Protein AF-A0A8C2Q1M6-F1 (afdb_monomer)

Radius of gyration: 22.94 Å; Cα contacts (8 Å, |Δi|>4): 30; chains: 1; bounding box: 48×15×73 Å

Mean predicted aligned error: 5.89 Å

Nearest PDB structures (foldseek):
  4mu6-assembly1_A  TM=8.882E-01  e=1.565E+00  Legionella pneumophila subsp. pneumophila str. Philadelphia 1
  8akz-assembly1_0  TM=6.712E-01  e=9.301E-01  Synechocystis sp. PCC 6803
  4ilo-assembly1_A  TM=6.837E-01  e=1.565E+00  Chlamydia trachomatis L2/434/Bu
 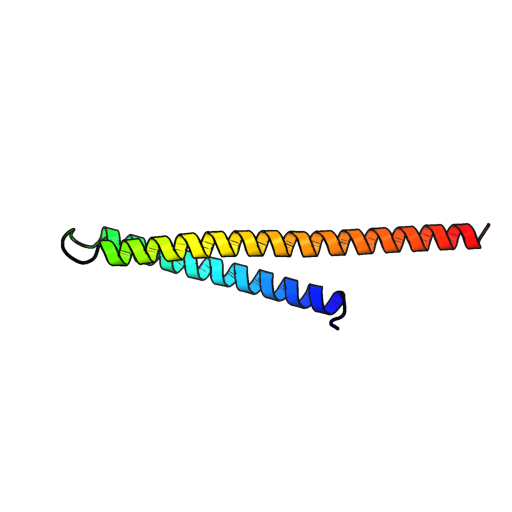 3na7-assembly1_A  TM=6.945E-01  e=2.810E+00  Helicobacter pylori NCTC 11638
  8qhx-assembly1_D  TM=4.756E-01  e=9.301E-01  Synechocystis sp. PCC 6803

Sequence (96 aa):
MLSGEEILCSTQQVIAGLEALRGENRTLLDSLQETLQSQTPSESTSLEQEKTNIILESLERIELGLGEAQVMMALSAHLGSLEAEKQKLRAQVRRL

Organism: Cyprinus carpio (NCBI:txid7962)

Structure (mmCIF, N/CA/C/O backbone):
data_AF-A0A8C2Q1M6-F1
#
_entry.id   AF-A0A8C2Q1M6-F1
#
loop_
_atom_site.group_PDB
_atom_site.id
_atom_site.type_symbol
_atom_site.label_atom_id
_atom_site.label_alt_id
_atom_site.label_comp_id
_atom_site.label_asym_id
_atom_site.label_entity_id
_atom_site.label_seq_id
_atom_site.pdbx_PDB_ins_code
_atom_site.Cartn_x
_atom_site.Cartn_y
_atom_site.Cartn_z
_atom_site.occupancy
_atom_site.B_iso_or_equiv
_atom_site.auth_seq_id
_atom_site.auth_comp_id
_atom_site.auth_asym_id
_atom_site.auth_atom_id
_atom_site.pdbx_PDB_model_num
ATOM 1 N N . MET A 1 1 ? 24.264 1.596 0.827 1.00 59.56 1 MET A N 1
ATOM 2 C CA . MET A 1 1 ? 23.129 2.256 0.147 1.00 59.56 1 MET A CA 1
ATOM 3 C C . MET A 1 1 ? 22.301 1.133 -0.444 1.00 59.56 1 MET A C 1
ATOM 5 O O . MET A 1 1 ? 22.909 0.322 -1.130 1.00 59.56 1 MET A O 1
ATOM 9 N N . LEU A 1 2 ? 21.012 1.012 -0.105 1.00 67.62 2 LEU A N 1
ATOM 10 C CA . LEU A 1 2 ? 20.156 -0.020 -0.708 1.00 67.62 2 LEU A CA 1
ATOM 11 C C . LEU A 1 2 ? 20.023 0.226 -2.219 1.00 67.62 2 LEU A C 1
ATOM 13 O O . LEU A 1 2 ? 19.944 1.378 -2.655 1.00 67.62 2 LEU A O 1
ATOM 17 N N . SER A 1 3 ? 19.985 -0.851 -2.998 1.00 87.25 3 SER A N 1
ATOM 18 C CA . SER A 1 3 ? 19.606 -0.830 -4.411 1.00 87.25 3 SER A CA 1
ATOM 19 C C . SER A 1 3 ? 18.122 -0.476 -4.570 1.00 87.25 3 SER A C 1
ATOM 21 O O . SER A 1 3 ? 17.308 -0.763 -3.692 1.00 87.25 3 SER A O 1
ATOM 23 N N . GLY A 1 4 ? 17.742 0.104 -5.713 1.00 85.50 4 GLY A N 1
ATOM 24 C CA . GLY A 1 4 ? 16.340 0.417 -6.021 1.00 85.50 4 GLY A CA 1
ATOM 25 C C . GLY A 1 4 ? 15.424 -0.812 -5.964 1.00 85.50 4 GLY A C 1
ATOM 26 O O . GLY A 1 4 ? 14.291 -0.711 -5.510 1.00 85.50 4 GLY A O 1
ATOM 27 N N . GLU A 1 5 ? 15.935 -1.985 -6.337 1.00 88.31 5 GLU A N 1
ATOM 28 C CA . GLU A 1 5 ? 15.202 -3.254 -6.257 1.00 88.31 5 GLU A CA 1
ATOM 29 C C . GLU A 1 5 ? 14.968 -3.708 -4.804 1.00 88.31 5 GLU A C 1
ATOM 31 O O . GLU A 1 5 ? 13.876 -4.150 -4.452 1.00 88.31 5 GLU A O 1
ATOM 36 N N . GLU A 1 6 ? 15.961 -3.522 -3.929 1.00 92.69 6 GLU A N 1
ATOM 37 C CA . GLU A 1 6 ? 15.841 -3.831 -2.499 1.00 92.69 6 GLU A CA 1
ATOM 38 C C . GLU A 1 6 ? 14.845 -2.891 -1.809 1.00 92.69 6 GLU A C 1
ATOM 40 O O . GLU A 1 6 ? 14.088 -3.322 -0.937 1.00 92.69 6 GLU A O 1
ATOM 45 N N . ILE A 1 7 ? 14.802 -1.620 -2.230 1.00 93.12 7 ILE A N 1
ATOM 46 C CA . ILE A 1 7 ? 13.796 -0.657 -1.769 1.00 93.12 7 ILE A CA 1
ATOM 47 C C . ILE A 1 7 ? 12.397 -1.138 -2.162 1.00 93.12 7 ILE A C 1
ATOM 49 O O . ILE A 1 7 ? 11.527 -1.176 -1.302 1.00 93.12 7 ILE A O 1
ATOM 53 N N . LEU A 1 8 ? 12.181 -1.574 -3.408 1.00 94.12 8 LEU A N 1
ATOM 54 C CA . LEU A 1 8 ? 10.868 -2.065 -3.851 1.00 94.12 8 LEU A CA 1
ATOM 55 C C . LEU 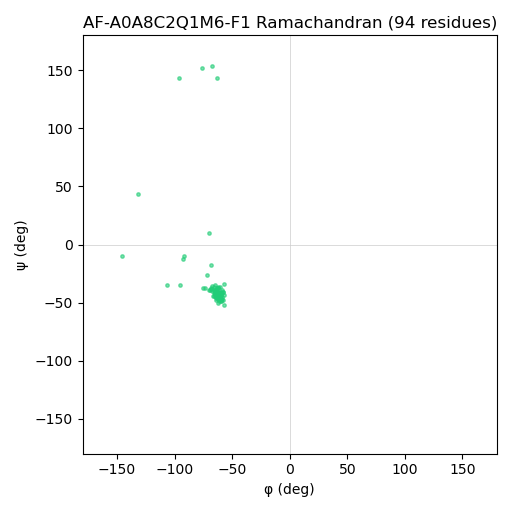A 1 8 ? 10.415 -3.315 -3.107 1.00 94.12 8 LEU A C 1
ATOM 57 O O . LEU A 1 8 ? 9.262 -3.388 -2.686 1.00 94.12 8 LEU A O 1
ATOM 61 N N . CYS A 1 9 ? 11.316 -4.279 -2.924 1.00 95.25 9 CYS A N 1
ATOM 62 C CA . CYS A 1 9 ? 11.021 -5.486 -2.158 1.00 95.25 9 CYS A CA 1
ATOM 63 C C . CYS A 1 9 ? 10.626 -5.125 -0.717 1.00 95.25 9 CYS A C 1
ATOM 65 O O . CYS A 1 9 ? 9.611 -5.597 -0.203 1.00 95.25 9 CYS A O 1
ATOM 67 N N . SER A 1 10 ? 11.364 -4.197 -0.100 1.00 95.50 10 SER A N 1
ATOM 68 C CA . SER A 1 10 ? 11.042 -3.683 1.233 1.00 95.50 10 SER A CA 1
ATOM 69 C C . SER A 1 10 ? 9.687 -2.963 1.255 1.00 95.50 10 SER A C 1
ATOM 71 O O . SER A 1 10 ? 8.881 -3.201 2.148 1.00 95.50 10 SER A O 1
ATOM 73 N N . THR A 1 11 ? 9.382 -2.126 0.257 1.00 96.62 11 THR A N 1
ATOM 74 C CA . THR A 1 11 ? 8.090 -1.429 0.146 1.00 96.62 11 THR A CA 1
ATOM 75 C C . THR A 1 11 ? 6.927 -2.412 -0.001 1.00 96.62 11 THR A C 1
ATOM 77 O O . THR A 1 11 ? 5.900 -2.230 0.645 1.00 96.62 11 THR A O 1
ATOM 80 N N . GLN A 1 12 ? 7.078 -3.487 -0.779 1.00 97.06 12 GLN A N 1
ATOM 81 C CA . GLN A 1 12 ? 6.057 -4.536 -0.894 1.00 97.06 12 GLN A CA 1
ATOM 82 C C . GLN A 1 12 ? 5.804 -5.246 0.440 1.00 97.06 12 GLN A C 1
ATOM 84 O O . GLN A 1 12 ? 4.653 -5.489 0.800 1.00 97.06 12 GLN A O 1
ATOM 89 N N . GLN A 1 13 ? 6.865 -5.543 1.195 1.00 97.44 13 GLN A N 1
ATOM 90 C CA . GLN A 1 13 ? 6.738 -6.119 2.536 1.00 97.44 13 GLN A CA 1
ATOM 91 C C . GLN A 1 13 ? 6.019 -5.167 3.496 1.00 97.44 13 GLN A C 1
ATOM 93 O O . GLN A 1 13 ? 5.157 -5.604 4.256 1.00 97.44 13 GLN A O 1
ATOM 98 N N . VAL A 1 14 ? 6.328 -3.868 3.435 1.00 97.44 14 VAL A N 1
ATOM 99 C CA . VAL A 1 14 ? 5.640 -2.840 4.228 1.00 97.44 14 VAL A CA 1
ATOM 100 C C . VAL A 1 14 ? 4.155 -2.776 3.872 1.00 97.44 14 VAL A C 1
ATOM 102 O O . VAL A 1 14 ? 3.337 -2.747 4.784 1.00 97.44 14 VAL A O 1
ATOM 105 N N . ILE A 1 15 ? 3.790 -2.822 2.585 1.00 98.19 15 ILE A N 1
ATOM 106 C CA . ILE A 1 15 ? 2.381 -2.853 2.153 1.00 98.19 15 ILE A CA 1
ATOM 107 C C . ILE A 1 15 ? 1.660 -4.051 2.773 1.00 98.19 15 ILE A C 1
ATOM 109 O O . ILE A 1 15 ? 0.646 -3.865 3.440 1.00 98.19 15 ILE A O 1
ATOM 113 N N . ALA A 1 16 ? 2.209 -5.260 2.626 1.00 98.12 16 ALA A N 1
ATOM 114 C CA . ALA A 1 16 ? 1.598 -6.466 3.183 1.00 98.12 16 ALA A CA 1
ATOM 115 C C . ALA A 1 16 ? 1.455 -6.391 4.716 1.00 98.12 16 ALA A C 1
ATOM 117 O O . ALA A 1 16 ? 0.423 -6.770 5.271 1.00 98.12 16 ALA A O 1
ATOM 118 N N . GLY A 1 17 ? 2.471 -5.861 5.404 1.00 98.25 17 GLY A N 1
ATOM 119 C CA . GLY A 1 17 ? 2.435 -5.656 6.852 1.00 98.25 17 GLY A CA 1
ATOM 120 C C . GLY A 1 17 ? 1.380 -4.637 7.287 1.00 98.25 17 GLY A C 1
ATOM 121 O O . GLY A 1 17 ? 0.651 -4.879 8.247 1.00 98.25 17 GLY A O 1
ATOM 122 N N . LEU A 1 18 ? 1.255 -3.520 6.569 1.00 98.44 18 LEU A N 1
ATOM 123 C CA . LEU A 1 18 ? 0.250 -2.492 6.840 1.00 98.44 18 LEU A CA 1
ATOM 124 C C . LEU A 1 18 ? -1.173 -2.985 6.548 1.00 98.44 18 LEU A C 1
ATOM 126 O O . LEU A 1 18 ? -2.086 -2.684 7.313 1.00 98.44 18 LEU A O 1
ATOM 130 N N . GLU A 1 19 ? -1.377 -3.781 5.496 1.00 98.38 19 GLU A N 1
ATOM 131 C CA . GLU A 1 19 ? -2.674 -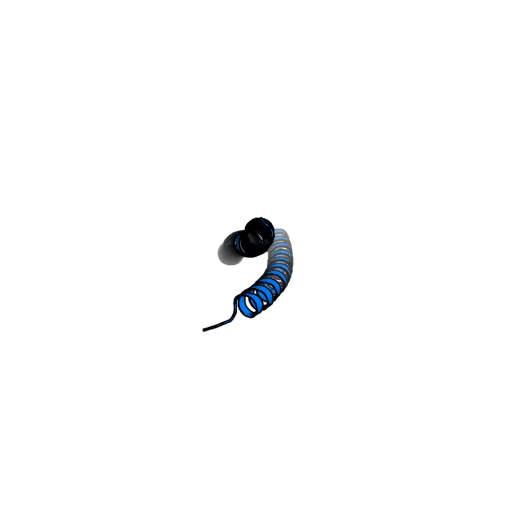4.402 5.203 1.00 98.38 19 GLU A CA 1
ATOM 132 C C . GLU A 1 19 ? -3.108 -5.369 6.308 1.00 98.38 19 GLU A C 1
ATOM 134 O O . GLU A 1 19 ? -4.267 -5.332 6.734 1.00 98.38 19 GLU A O 1
ATOM 139 N N . ALA A 1 20 ? -2.180 -6.192 6.806 1.00 98.44 20 ALA A N 1
ATOM 140 C CA . ALA A 1 20 ? -2.431 -7.075 7.940 1.00 98.44 20 ALA A CA 1
ATOM 141 C C . ALA A 1 20 ? -2.772 -6.269 9.204 1.00 98.44 20 ALA A C 1
ATOM 143 O O . ALA A 1 20 ? -3.821 -6.486 9.815 1.00 98.44 20 ALA A O 1
ATOM 144 N N . LEU A 1 21 ? -1.950 -5.267 9.533 1.00 98.31 21 LEU A N 1
ATOM 145 C CA . LEU A 1 21 ? -2.151 -4.415 10.703 1.00 98.31 21 LEU A CA 1
ATOM 146 C C . LEU A 1 21 ? -3.481 -3.648 10.640 1.00 98.31 21 LEU A C 1
ATOM 148 O O . LEU A 1 21 ? -4.155 -3.486 11.660 1.00 98.31 21 LEU A O 1
ATOM 152 N N . ARG A 1 22 ? -3.905 -3.208 9.450 1.00 98.31 22 ARG A N 1
ATOM 153 C CA . ARG A 1 22 ? -5.224 -2.599 9.236 1.00 98.31 22 ARG A CA 1
ATOM 154 C C . ARG A 1 22 ? -6.353 -3.563 9.591 1.00 98.31 22 ARG A C 1
ATOM 156 O O . ARG A 1 22 ? -7.299 -3.165 10.270 1.00 98.31 22 ARG A O 1
ATOM 163 N N . GLY A 1 23 ? -6.262 -4.814 9.139 1.00 97.88 23 GLY A N 1
ATOM 164 C CA . GLY A 1 23 ? -7.250 -5.850 9.450 1.00 97.88 23 GLY A CA 1
ATOM 165 C C . GLY A 1 23 ? -7.349 -6.127 10.953 1.00 97.88 23 GLY A C 1
ATOM 166 O O . GLY A 1 23 ? -8.450 -6.200 11.504 1.00 97.88 23 GLY A O 1
ATOM 167 N N . GLU A 1 24 ? -6.204 -6.192 11.634 1.00 98.12 24 GLU A N 1
ATOM 168 C CA . GLU A 1 24 ? -6.133 -6.356 13.091 1.00 98.12 24 GLU A CA 1
ATOM 169 C C . GLU A 1 24 ? -6.770 -5.171 13.831 1.00 98.12 24 GLU A C 1
ATOM 171 O O . GLU A 1 24 ? -7.615 -5.372 14.703 1.00 98.12 24 GLU A O 1
ATOM 176 N N . ASN A 1 25 ? -6.442 -3.933 13.440 1.00 97.44 25 ASN A N 1
ATOM 177 C CA . ASN A 1 25 ? -7.031 -2.725 14.031 1.00 97.44 25 ASN A CA 1
ATOM 178 C C . ASN A 1 25 ? -8.544 -2.659 13.796 1.00 97.44 25 ASN A C 1
ATOM 180 O O . ASN A 1 25 ? -9.279 -2.239 14.688 1.00 97.44 25 ASN A O 1
ATOM 184 N N . ARG A 1 26 ? -9.035 -3.100 12.630 1.00 97.31 26 ARG A N 1
ATOM 185 C CA . ARG A 1 26 ? -10.476 -3.134 12.364 1.00 97.31 26 ARG A CA 1
ATOM 186 C C . ARG A 1 26 ? -11.196 -4.144 13.256 1.00 97.31 26 ARG A C 1
ATOM 188 O O . ARG A 1 26 ? -12.205 -3.803 13.859 1.00 97.31 26 ARG A O 1
ATOM 195 N N . THR A 1 27 ? -10.630 -5.338 13.402 1.00 97.56 27 THR A N 1
ATOM 196 C CA . THR A 1 27 ? -11.166 -6.381 14.292 1.00 97.56 27 THR A CA 1
ATOM 197 C C . THR A 1 27 ? -11.191 -5.916 15.753 1.00 97.56 27 THR A C 1
ATOM 199 O O . THR A 1 27 ? -12.171 -6.127 16.470 1.00 97.56 27 THR A O 1
ATOM 202 N N . LEU A 1 28 ? -10.127 -5.238 16.193 1.00 96.06 28 LEU A N 1
ATOM 203 C CA . LEU A 1 28 ? -10.031 -4.636 17.522 1.00 96.06 28 LEU A CA 1
ATOM 204 C C . LEU A 1 28 ? -11.101 -3.550 17.731 1.00 96.06 28 LEU A C 1
ATOM 206 O O . LEU A 1 28 ? -11.746 -3.518 18.778 1.00 96.06 28 LEU A O 1
ATOM 210 N N . LEU A 1 29 ? -11.305 -2.684 16.733 1.00 95.50 29 LEU A N 1
ATOM 211 C CA . LEU A 1 29 ? -12.317 -1.628 16.763 1.00 95.50 29 LEU A CA 1
ATOM 212 C C . LEU A 1 29 ? -13.729 -2.206 16.893 1.00 95.50 29 LEU A C 1
ATOM 214 O O . LEU A 1 29 ? -14.484 -1.768 17.758 1.00 95.50 29 LEU A O 1
ATOM 218 N N . ASP A 1 30 ? -14.062 -3.203 16.072 1.00 95.00 30 ASP A N 1
ATOM 219 C CA . ASP A 1 30 ? -15.373 -3.855 16.090 1.00 95.00 30 ASP A CA 1
ATOM 220 C C . ASP A 1 30 ? -15.632 -4.512 17.468 1.00 95.00 30 ASP A C 1
ATOM 222 O O . ASP A 1 30 ? -16.705 -4.348 18.050 1.00 95.00 30 ASP A O 1
ATOM 226 N N . SER A 1 31 ? -14.610 -5.150 18.057 1.00 92.75 31 SER A N 1
ATOM 227 C CA . SER A 1 31 ? -14.691 -5.772 19.394 1.00 92.75 31 SER A CA 1
ATOM 228 C C . SER A 1 31 ? -14.917 -4.747 20.519 1.00 92.75 31 SER A C 1
ATOM 230 O O . SER A 1 31 ? -15.675 -4.985 21.465 1.00 92.75 31 SER A O 1
ATOM 232 N N . LEU A 1 32 ? -14.267 -3.580 20.436 1.00 90.94 32 LEU A N 1
ATOM 233 C CA . LEU A 1 32 ? -14.468 -2.492 21.399 1.00 90.94 32 LEU A CA 1
ATOM 234 C C . LEU A 1 32 ? -15.862 -1.877 21.281 1.00 90.94 32 LEU A C 1
ATOM 236 O O . LEU A 1 32 ? -16.476 -1.560 22.299 1.00 90.94 32 LEU A O 1
ATOM 240 N N . GLN A 1 33 ? -16.380 -1.740 20.061 1.00 89.25 33 GLN A N 1
ATOM 241 C CA . GLN A 1 33 ? -17.733 -1.240 19.827 1.00 89.25 33 GLN A CA 1
ATOM 242 C C . GLN A 1 33 ? -18.797 -2.191 20.385 1.00 89.25 33 GLN A C 1
ATOM 244 O O . GLN A 1 33 ? -19.751 -1.728 21.008 1.00 89.25 33 GLN A O 1
ATOM 249 N N . GLU A 1 34 ? -18.621 -3.505 20.236 1.00 89.31 34 GLU A N 1
ATOM 250 C CA . GLU A 1 34 ? -19.507 -4.510 20.842 1.00 89.31 34 GLU A CA 1
ATOM 251 C C . GLU A 1 34 ? -19.473 -4.454 22.382 1.00 89.31 34 GLU A C 1
ATOM 253 O O . GLU A 1 34 ? -20.508 -4.518 23.055 1.00 89.31 34 GLU A O 1
ATOM 258 N N . THR A 1 35 ? -18.286 -4.244 22.958 1.00 87.00 35 THR A N 1
ATOM 259 C CA . THR A 1 35 ? -18.118 -4.075 24.412 1.00 87.00 35 THR A CA 1
ATOM 260 C C . THR A 1 35 ? -18.819 -2.807 24.9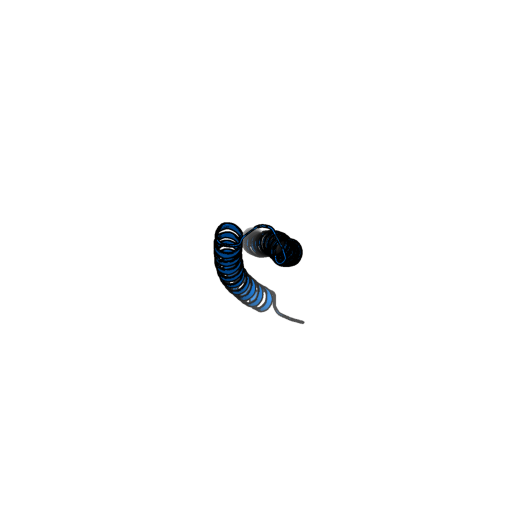15 1.00 87.00 35 THR A C 1
ATOM 262 O O . THR A 1 35 ? -19.542 -2.849 25.906 1.00 87.00 35 THR A O 1
ATOM 265 N N . LEU A 1 36 ? -18.680 -1.686 24.202 1.00 84.50 36 LEU A N 1
ATOM 266 C CA . LEU A 1 36 ? -19.354 -0.424 24.528 1.00 84.50 36 LEU A CA 1
ATOM 267 C C . LEU A 1 36 ? -20.884 -0.538 24.469 1.00 84.50 36 LEU A C 1
ATOM 269 O O . LEU A 1 36 ? -21.576 0.051 25.295 1.00 84.50 36 LEU A O 1
ATOM 273 N N . GLN A 1 37 ? -21.422 -1.298 23.511 1.00 82.62 37 GLN A N 1
ATOM 274 C CA . GLN A 1 37 ? -22.868 -1.502 23.363 1.00 82.62 37 GLN A CA 1
ATOM 275 C C . GLN A 1 37 ? -23.469 -2.391 24.461 1.00 82.62 37 GLN A C 1
ATOM 277 O O . GLN A 1 37 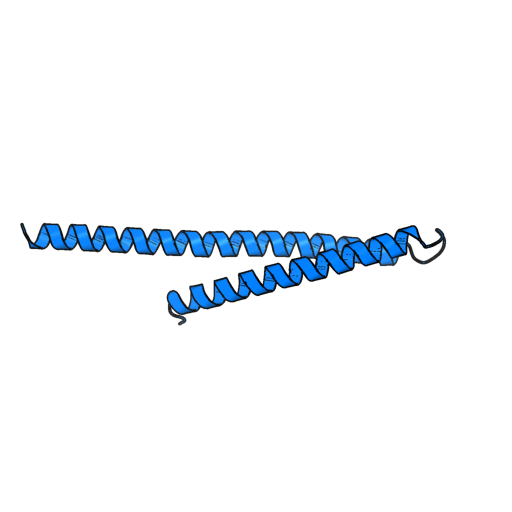? -24.656 -2.274 24.762 1.00 82.62 37 GLN A O 1
ATOM 282 N N . SER A 1 38 ? -22.668 -3.279 25.055 1.00 80.56 38 SER A N 1
ATOM 283 C CA . SER A 1 38 ? -23.107 -4.222 26.089 1.00 80.56 38 SER A CA 1
ATOM 284 C C . SER A 1 38 ? -22.945 -3.696 27.523 1.00 80.56 38 SER A C 1
ATOM 286 O O . SER A 1 38 ? -23.482 -4.299 28.454 1.00 80.56 38 SER A O 1
ATOM 288 N N . GLN A 1 39 ? -22.257 -2.566 27.723 1.00 74.25 39 GLN A N 1
ATOM 289 C CA . GLN A 1 39 ? -21.996 -1.987 29.044 1.00 74.25 39 GLN A CA 1
ATOM 290 C C . GLN A 1 39 ? -22.998 -0.887 29.440 1.00 74.25 39 GLN A C 1
ATOM 292 O O . GLN A 1 39 ? -23.434 -0.069 28.634 1.00 74.25 39 GLN A O 1
ATOM 297 N N . THR A 1 40 ? -23.357 -0.846 30.729 1.00 62.16 40 THR A N 1
ATOM 298 C CA . THR A 1 40 ? -24.184 0.220 31.322 1.00 62.16 40 THR A CA 1
ATOM 299 C C . THR A 1 40 ? -23.382 1.513 31.548 1.00 62.16 40 THR A C 1
ATOM 301 O O . THR A 1 40 ? -22.190 1.423 31.836 1.00 62.16 40 THR A O 1
ATOM 304 N N . PRO A 1 41 ? -24.009 2.710 31.535 1.00 61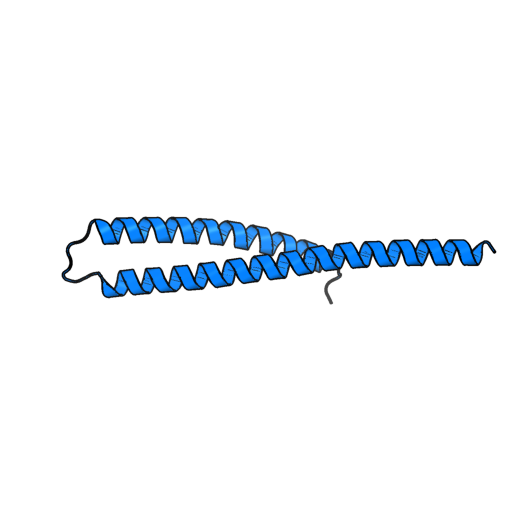.94 41 PRO A N 1
ATOM 305 C CA . PRO A 1 41 ? -23.342 4.003 31.287 1.00 61.94 41 PRO A CA 1
ATOM 306 C C . PRO A 1 41 ? -22.396 4.539 32.379 1.00 61.94 41 PRO A C 1
ATOM 308 O O . PRO A 1 41 ? -22.060 5.720 32.352 1.00 61.94 41 PRO A O 1
ATOM 311 N N . SER A 1 42 ? -22.047 3.756 33.400 1.00 57.19 42 SER A N 1
ATOM 312 C CA . SER A 1 42 ? -21.644 4.338 34.683 1.00 57.19 42 SER A CA 1
ATOM 313 C C . SER A 1 42 ? -20.140 4.509 34.898 1.00 57.19 42 SER A C 1
ATOM 315 O O . SER A 1 42 ? -19.788 5.479 35.556 1.00 57.19 42 SER A O 1
ATOM 317 N N . GLU A 1 43 ? -19.243 3.637 34.418 1.00 55.19 43 GLU A N 1
ATOM 318 C CA . GLU A 1 43 ? -17.825 3.724 34.856 1.00 55.19 43 GLU A CA 1
ATOM 319 C C . GLU A 1 43 ? -16.753 3.356 33.806 1.00 55.19 43 GLU A C 1
ATOM 321 O O . GLU A 1 43 ? -15.583 3.661 34.016 1.00 55.19 43 GLU A O 1
ATOM 326 N N . SER A 1 44 ? -17.115 2.801 32.643 1.00 60.50 44 SER A N 1
ATOM 327 C CA . SER A 1 44 ? -16.172 2.314 31.611 1.00 60.50 44 SER A CA 1
ATOM 328 C C . SER A 1 44 ? -16.525 2.810 30.204 1.00 60.50 44 SER A C 1
ATOM 330 O O . SER A 1 44 ? -16.596 2.050 29.246 1.00 60.50 44 SER A O 1
ATOM 332 N N . THR A 1 45 ? -16.870 4.090 30.067 1.00 70.31 45 THR A N 1
ATOM 333 C CA . THR A 1 45 ? -17.170 4.665 28.742 1.00 70.31 45 THR A CA 1
ATOM 334 C C . THR A 1 45 ? -16.049 5.573 28.253 1.00 70.31 45 THR A C 1
ATOM 336 O O . THR A 1 45 ? -15.769 5.589 27.059 1.00 70.31 45 THR A O 1
ATOM 339 N N . SER A 1 46 ? -15.357 6.313 29.132 1.00 80.25 46 SER A N 1
ATOM 340 C CA . SER A 1 46 ? -14.350 7.277 28.661 1.00 80.25 46 SER A CA 1
ATOM 341 C C . SER A 1 46 ? -13.066 6.611 28.163 1.00 80.25 46 SER A C 1
ATOM 343 O O . SER A 1 46 ? -12.489 7.078 27.187 1.00 80.25 46 SER A O 1
ATOM 345 N N . LEU A 1 47 ? -12.619 5.528 28.806 1.00 86.00 47 LEU A N 1
ATOM 346 C CA . LEU A 1 47 ? -11.370 4.846 28.457 1.00 86.00 47 LEU A CA 1
ATOM 347 C C . LEU A 1 47 ? -11.527 4.010 27.178 1.00 86.00 47 LEU A C 1
ATOM 349 O O . LEU A 1 47 ? -10.641 3.958 26.331 1.00 86.00 47 LEU A O 1
ATOM 353 N N . GLU A 1 48 ? -12.683 3.389 27.003 1.00 85.06 48 GLU A N 1
ATOM 354 C CA . GLU A 1 48 ? -13.097 2.642 25.821 1.00 85.06 48 GLU A CA 1
ATOM 355 C C . GLU A 1 48 ? -13.291 3.578 24.620 1.00 85.06 48 GLU A C 1
ATOM 357 O O . GLU A 1 48 ? -12.886 3.249 23.500 1.00 85.06 48 GLU A O 1
ATOM 362 N N . GLN A 1 49 ? -13.829 4.778 24.855 1.00 86.88 49 GLN A N 1
ATOM 363 C CA . GLN A 1 49 ? -13.909 5.828 23.842 1.00 86.88 49 GLN A CA 1
ATOM 364 C C . GLN A 1 49 ? -12.515 6.335 23.438 1.00 86.88 49 GLN A C 1
ATOM 366 O O . GLN A 1 49 ? -12.250 6.514 22.251 1.00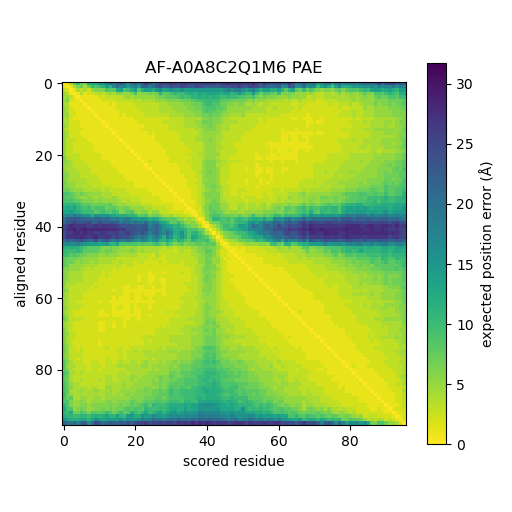 86.88 49 GLN A O 1
ATOM 371 N N . GLU A 1 50 ? -11.603 6.522 24.394 1.00 90.56 50 GLU A N 1
ATOM 372 C CA . GLU A 1 50 ? -10.215 6.908 24.110 1.00 90.56 50 GLU A CA 1
ATOM 373 C C . GLU A 1 50 ? -9.488 5.832 23.290 1.00 90.56 50 GLU A C 1
ATOM 375 O O . GLU A 1 50 ? -8.889 6.142 22.260 1.00 90.56 50 GLU A O 1
ATOM 380 N N . LYS A 1 51 ? -9.621 4.553 23.667 1.00 92.81 51 LYS A N 1
ATOM 381 C CA . LYS A 1 51 ? -9.098 3.421 22.880 1.00 92.81 51 LYS A CA 1
ATOM 382 C C . LYS A 1 51 ? -9.651 3.411 21.457 1.00 92.81 51 LYS A C 1
ATOM 384 O O . LYS A 1 51 ? -8.893 3.215 20.512 1.00 92.81 51 LYS A O 1
ATOM 389 N N . THR A 1 52 ? -10.953 3.650 21.306 1.00 92.88 52 THR A N 1
ATOM 390 C CA . THR A 1 52 ? -11.614 3.750 19.997 1.00 92.88 52 THR A CA 1
ATOM 391 C C . THR A 1 52 ? -10.978 4.851 19.150 1.00 92.88 52 THR A C 1
ATOM 393 O O . THR A 1 52 ? -10.617 4.604 18.000 1.00 92.88 52 THR A O 1
ATOM 396 N N . ASN A 1 53 ? -10.769 6.040 19.722 1.00 94.56 53 ASN A N 1
ATOM 397 C CA . ASN A 1 53 ? -10.141 7.159 19.018 1.00 94.56 53 ASN A CA 1
ATOM 398 C C . ASN A 1 53 ? -8.700 6.838 18.592 1.00 94.56 53 ASN A C 1
ATOM 400 O O . ASN A 1 53 ? -8.350 7.058 17.437 1.00 94.56 53 ASN A O 1
ATOM 404 N N . ILE A 1 54 ? -7.894 6.234 19.473 1.00 96.50 54 ILE A N 1
ATOM 405 C CA . ILE A 1 54 ? -6.513 5.829 19.155 1.00 96.50 54 ILE A CA 1
ATOM 406 C C . ILE A 1 54 ? -6.475 4.863 17.964 1.00 96.50 54 ILE A C 1
ATOM 408 O O . ILE A 1 54 ? -5.605 4.970 17.098 1.00 96.50 54 ILE A O 1
ATOM 412 N N . ILE A 1 55 ? -7.412 3.915 17.900 1.00 97.00 55 ILE A N 1
ATOM 413 C CA . ILE A 1 55 ? -7.481 2.944 16.802 1.00 97.00 55 ILE A CA 1
ATOM 414 C C . ILE A 1 55 ? -7.913 3.618 15.502 1.00 97.00 55 ILE A C 1
ATOM 416 O O . ILE A 1 55 ? -7.362 3.304 14.450 1.00 97.00 55 ILE A O 1
ATOM 420 N N . LEU A 1 56 ? -8.851 4.565 15.554 1.00 97.19 56 LEU A N 1
ATOM 421 C CA . LEU A 1 56 ? -9.246 5.342 14.378 1.00 97.19 56 LEU A CA 1
ATOM 422 C C . LEU A 1 56 ? -8.073 6.169 13.830 1.00 97.19 56 LEU A C 1
ATOM 424 O O . LEU A 1 56 ? -7.809 6.122 12.631 1.00 97.19 56 LEU A O 1
ATOM 428 N N . GLU A 1 57 ? -7.313 6.839 14.698 1.00 98.00 57 GLU A N 1
ATOM 429 C CA . GLU A 1 57 ? -6.095 7.567 14.308 1.00 98.00 57 GLU A CA 1
ATOM 430 C C . GLU A 1 57 ? -4.995 6.633 13.776 1.00 98.00 57 GLU A C 1
ATOM 432 O O . GLU A 1 57 ? -4.216 6.998 12.894 1.00 98.00 57 GLU A O 1
ATOM 437 N N . SER A 1 58 ? -4.888 5.422 14.329 1.00 98.06 58 SER A N 1
ATOM 438 C CA . SER A 1 58 ? -3.983 4.381 13.833 1.00 98.06 58 SER A CA 1
ATOM 439 C C . SER A 1 58 ? -4.381 3.939 12.422 1.00 98.06 58 SER A C 1
ATOM 441 O O . SER A 1 58 ? -3.534 3.892 11.532 1.00 98.06 58 SER A O 1
ATOM 443 N N . LEU A 1 59 ? -5.673 3.691 12.189 1.00 98.31 59 LEU A N 1
ATOM 444 C CA . LEU A 1 59 ? -6.214 3.322 10.881 1.00 98.31 59 LEU A CA 1
ATOM 445 C C . LEU A 1 59 ? -5.980 4.417 9.835 1.00 98.31 59 LEU A C 1
ATOM 447 O O . LEU A 1 59 ? -5.548 4.099 8.732 1.00 98.31 59 LEU A O 1
ATOM 451 N N . GLU A 1 60 ? -6.186 5.691 10.180 1.00 98.38 60 GLU A N 1
ATOM 452 C CA . GLU A 1 60 ? -5.885 6.813 9.281 1.00 98.38 60 GLU A CA 1
ATOM 453 C C . GLU A 1 60 ? -4.402 6.832 8.883 1.00 98.38 60 GLU A C 1
ATOM 455 O O . GLU A 1 60 ? -4.070 6.919 7.700 1.00 98.38 60 GLU A O 1
ATOM 460 N N . ARG A 1 61 ? -3.496 6.670 9.855 1.00 98.38 61 ARG A N 1
ATOM 461 C CA . ARG A 1 61 ? -2.051 6.605 9.589 1.00 98.38 61 ARG A CA 1
ATOM 462 C C . ARG A 1 61 ? -1.662 5.408 8.724 1.00 98.38 61 ARG A C 1
ATOM 464 O O . ARG A 1 61 ? -0.784 5.541 7.874 1.00 98.38 61 ARG A O 1
ATOM 471 N N . ILE A 1 62 ? -2.303 4.256 8.920 1.00 98.50 62 ILE A N 1
ATOM 472 C CA . ILE A 1 62 ? -2.071 3.063 8.098 1.00 98.50 62 ILE A CA 1
ATOM 473 C C . ILE A 1 62 ? -2.527 3.304 6.653 1.00 98.50 62 ILE A C 1
ATOM 475 O O . ILE A 1 62 ? -1.780 2.986 5.731 1.00 98.50 62 ILE A O 1
ATOM 479 N N . GLU A 1 63 ? -3.703 3.900 6.442 1.00 98.19 63 GLU A N 1
ATOM 480 C CA . GLU A 1 63 ? -4.199 4.238 5.099 1.00 98.19 63 GLU A CA 1
ATOM 481 C C . GLU A 1 63 ? -3.282 5.234 4.378 1.00 98.19 63 GLU A C 1
ATOM 483 O O . GLU A 1 63 ? -2.957 5.037 3.205 1.00 98.19 63 GLU A O 1
ATOM 488 N N . LEU A 1 64 ? -2.793 6.259 5.086 1.00 98.38 64 LEU A N 1
ATOM 489 C CA . LEU A 1 64 ? -1.801 7.186 4.536 1.00 98.38 64 LEU A CA 1
ATOM 490 C C . LEU A 1 64 ? -0.517 6.453 4.123 1.00 98.38 64 LEU A C 1
ATOM 492 O O . LEU A 1 64 ? -0.073 6.598 2.984 1.00 98.38 64 LEU A O 1
ATOM 496 N N . GLY A 1 65 ? 0.036 5.605 4.997 1.00 98.06 65 GLY A N 1
ATOM 497 C CA . GLY A 1 65 ? 1.245 4.832 4.698 1.00 98.06 65 GLY A CA 1
ATOM 498 C C . GLY A 1 65 ? 1.076 3.859 3.524 1.00 98.06 65 GLY A C 1
ATOM 499 O O . GLY A 1 65 ? 1.986 3.709 2.705 1.00 98.06 65 GLY A O 1
ATOM 500 N N . LEU A 1 66 ? -0.098 3.233 3.389 1.00 98.31 66 LEU A N 1
ATOM 501 C CA . LEU A 1 66 ? -0.433 2.395 2.233 1.00 98.31 66 LEU A CA 1
ATOM 502 C C . LEU A 1 66 ? -0.467 3.214 0.939 1.00 98.31 66 LEU A C 1
ATOM 504 O O . LEU A 1 66 ? 0.114 2.794 -0.064 1.00 98.31 66 LEU A O 1
ATOM 508 N N . GLY A 1 67 ? -1.099 4.390 0.962 1.00 97.88 67 GLY A N 1
ATOM 509 C CA . GLY A 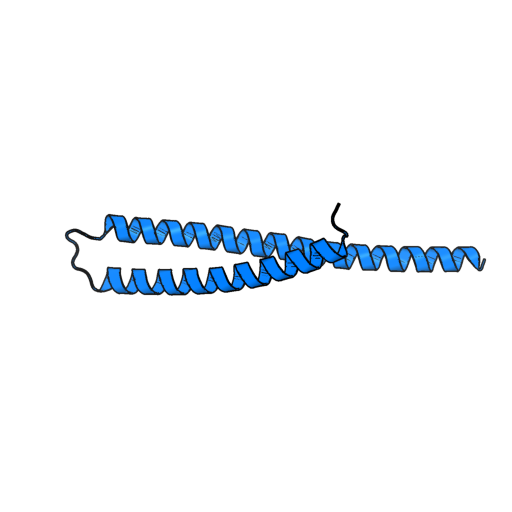1 67 ? -1.138 5.301 -0.182 1.00 97.88 67 GLY A CA 1
ATOM 510 C C . GLY A 1 67 ? 0.257 5.768 -0.606 1.00 97.88 67 GLY A C 1
ATOM 511 O O . GLY A 1 67 ? 0.602 5.712 -1.786 1.00 97.88 67 GLY A O 1
ATOM 512 N N . GLU A 1 68 ? 1.099 6.159 0.350 1.00 97.75 68 GLU A N 1
ATOM 513 C CA . GLU A 1 68 ? 2.489 6.560 0.096 1.00 97.75 68 GLU A CA 1
ATOM 514 C C . GLU A 1 68 ? 3.314 5.419 -0.521 1.00 97.75 68 GLU A C 1
ATOM 516 O O . GLU A 1 68 ? 4.011 5.617 -1.523 1.00 97.75 68 GLU A O 1
ATOM 521 N N . ALA A 1 69 ? 3.191 4.201 0.014 1.00 97.50 69 ALA A N 1
ATOM 522 C CA . ALA A 1 69 ? 3.876 3.026 -0.517 1.00 97.50 69 ALA A CA 1
ATOM 523 C C . ALA A 1 69 ? 3.411 2.676 -1.944 1.00 97.50 69 ALA A C 1
ATOM 525 O O . ALA A 1 69 ? 4.232 2.347 -2.806 1.00 97.50 69 ALA A O 1
ATOM 526 N N . GLN A 1 70 ? 2.113 2.805 -2.235 1.00 96.75 70 GLN A N 1
ATOM 527 C CA . GLN A 1 70 ? 1.574 2.627 -3.587 1.00 96.75 70 GLN A CA 1
ATOM 528 C C . GLN A 1 70 ? 2.128 3.668 -4.569 1.00 96.75 70 GLN A C 1
ATOM 530 O O . GLN A 1 70 ? 2.500 3.315 -5.691 1.00 96.75 70 GLN A O 1
ATOM 535 N N . VAL A 1 71 ? 2.248 4.934 -4.151 1.00 97.38 71 VAL A N 1
ATOM 536 C CA . VAL A 1 71 ? 2.871 5.991 -4.964 1.00 97.38 71 VAL A CA 1
ATOM 537 C C . VAL A 1 71 ? 4.329 5.649 -5.276 1.00 97.38 71 VAL A C 1
ATOM 539 O O . VAL A 1 71 ? 4.745 5.772 -6.430 1.00 97.38 71 VAL A O 1
ATOM 542 N N . MET A 1 72 ? 5.099 5.164 -4.295 1.00 95.88 72 MET A N 1
ATOM 543 C CA . MET A 1 72 ? 6.483 4.726 -4.522 1.00 95.88 72 MET A CA 1
ATOM 544 C C . MET A 1 72 ? 6.574 3.604 -5.567 1.00 95.88 72 MET A C 1
ATOM 546 O O . MET A 1 72 ? 7.405 3.674 -6.477 1.00 95.88 72 MET A O 1
ATOM 550 N N . MET A 1 73 ? 5.699 2.598 -5.477 1.00 95.62 73 MET A N 1
ATOM 551 C CA . MET A 1 73 ? 5.645 1.489 -6.437 1.00 95.62 73 MET A CA 1
ATOM 552 C C . MET A 1 73 ? 5.324 1.976 -7.856 1.00 95.62 73 MET A C 1
ATOM 554 O O . MET A 1 73 ? 6.012 1.612 -8.814 1.00 95.62 73 MET A O 1
ATOM 558 N N . ALA A 1 74 ? 4.314 2.838 -7.994 1.00 96.50 74 ALA A N 1
ATOM 559 C CA . ALA A 1 74 ? 3.919 3.405 -9.280 1.00 96.50 74 ALA A CA 1
ATOM 560 C C . ALA A 1 74 ? 5.035 4.262 -9.901 1.00 96.50 74 ALA A C 1
ATOM 562 O O . ALA A 1 74 ? 5.316 4.152 -11.098 1.00 96.50 74 ALA A O 1
ATOM 563 N N . LEU A 1 75 ? 5.711 5.078 -9.086 1.00 96.19 75 LEU A N 1
ATOM 564 C CA . LEU A 1 75 ? 6.824 5.911 -9.533 1.00 96.19 75 LEU A CA 1
ATOM 565 C C . LEU A 1 75 ? 7.987 5.064 -10.055 1.00 96.19 75 LEU A C 1
ATOM 567 O O . LEU A 1 75 ? 8.556 5.374 -11.101 1.00 96.19 75 LEU A O 1
ATOM 571 N N . SER A 1 76 ? 8.323 3.976 -9.364 1.00 94.69 76 SER A N 1
ATOM 572 C CA . SER A 1 76 ? 9.395 3.086 -9.804 1.00 94.69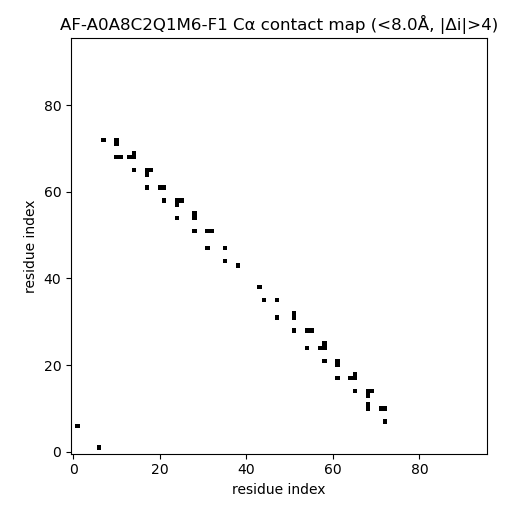 76 SER A CA 1
ATOM 573 C C . SER A 1 76 ? 9.079 2.400 -11.135 1.00 94.69 76 SER A C 1
ATOM 575 O O . SER A 1 76 ? 9.918 2.389 -12.039 1.00 94.69 76 SER A O 1
ATOM 577 N N . ALA A 1 77 ? 7.843 1.922 -11.311 1.00 93.94 77 ALA A N 1
ATOM 578 C CA . ALA A 1 77 ? 7.395 1.364 -12.585 1.00 93.94 77 ALA A CA 1
ATOM 579 C C . ALA A 1 77 ? 7.489 2.395 -13.727 1.00 93.94 77 ALA A C 1
ATOM 581 O O . ALA A 1 77 ? 7.954 2.079 -14.827 1.00 93.94 77 ALA A O 1
ATOM 582 N N . HIS A 1 78 ? 7.105 3.647 -13.461 1.00 96.62 78 HIS A N 1
ATOM 583 C CA . HIS A 1 78 ? 7.209 4.730 -14.436 1.00 96.62 78 HIS A CA 1
ATOM 584 C C . HIS A 1 78 ? 8.665 5.030 -14.826 1.00 96.62 78 HIS A C 1
ATOM 586 O O . HIS A 1 78 ? 8.973 5.147 -16.014 1.00 96.62 78 HIS A O 1
ATOM 592 N N . LEU A 1 79 ? 9.574 5.098 -13.849 1.00 95.19 79 LEU A N 1
ATOM 593 C CA . LEU A 1 79 ? 11.002 5.301 -14.099 1.00 95.19 79 LEU A CA 1
ATOM 594 C C . LEU A 1 79 ? 11.599 4.168 -14.940 1.00 95.19 79 LEU A C 1
ATOM 596 O O . LEU A 1 79 ? 12.287 4.449 -15.921 1.00 95.19 79 LEU A O 1
ATOM 600 N N . GLY A 1 80 ? 11.264 2.910 -14.639 1.00 94.25 80 GLY A N 1
ATOM 601 C CA . GLY A 1 80 ? 11.697 1.765 -15.445 1.00 94.25 80 GLY A CA 1
ATOM 602 C C . GLY A 1 80 ? 11.239 1.864 -16.907 1.00 94.25 80 GLY A C 1
ATOM 603 O O . GLY A 1 80 ? 12.018 1.615 -17.830 1.00 94.25 80 GLY A O 1
ATOM 604 N N . SER A 1 81 ? 10.002 2.316 -17.143 1.00 96.38 81 SER A N 1
ATOM 605 C CA . SER A 1 81 ? 9.495 2.562 -18.500 1.00 96.38 81 SER A CA 1
ATOM 606 C C . SER A 1 81 ? 10.250 3.687 -19.218 1.00 96.38 81 SER A C 1
ATOM 608 O O . SER A 1 81 ? 10.552 3.564 -20.408 1.00 96.38 81 SER A O 1
ATOM 610 N N . LEU A 1 82 ? 10.559 4.788 -18.524 1.00 97.56 82 LEU A N 1
ATOM 611 C CA . LEU A 1 82 ? 11.315 5.908 -19.094 1.00 97.56 82 LEU A CA 1
ATOM 612 C C . LEU A 1 82 ? 12.745 5.502 -19.459 1.00 97.56 82 LEU A C 1
ATOM 614 O O . LEU A 1 82 ? 13.261 5.887 -20.513 1.00 97.56 82 LEU A O 1
ATOM 618 N N . GLU A 1 83 ? 13.390 4.710 -18.607 1.00 96.06 83 GLU A N 1
ATOM 619 C CA . GLU A 1 83 ? 14.726 4.188 -18.869 1.00 96.06 83 GLU A CA 1
ATOM 620 C C . GLU A 1 83 ? 14.740 3.271 -20.093 1.00 96.06 83 GLU A C 1
ATOM 622 O O . GLU A 1 83 ? 15.619 3.416 -20.948 1.00 96.06 83 GLU A O 1
ATOM 627 N N . ALA A 1 84 ? 13.741 2.396 -20.235 1.00 95.81 84 ALA A N 1
ATOM 628 C CA . ALA A 1 84 ? 13.598 1.535 -21.404 1.00 95.81 84 ALA A CA 1
ATOM 629 C C . ALA A 1 84 ? 13.448 2.343 -22.708 1.00 95.81 84 ALA A C 1
ATOM 631 O O . ALA A 1 84 ? 14.175 2.093 -23.677 1.00 95.81 84 ALA A O 1
ATOM 632 N N . GLU A 1 85 ? 12.580 3.362 -22.730 1.00 97.56 85 GLU A N 1
ATOM 633 C CA . GLU A 1 85 ? 12.391 4.201 -23.923 1.00 97.56 85 GLU A CA 1
ATOM 634 C C . GLU A 1 85 ? 13.664 4.996 -24.256 1.00 97.56 85 GLU A C 1
ATOM 636 O O . GLU A 1 85 ? 14.082 5.071 -25.414 1.00 97.56 85 GLU A O 1
ATOM 641 N N . LYS A 1 86 ? 14.372 5.506 -23.241 1.00 97.31 86 LYS A N 1
ATOM 642 C CA . LYS A 1 86 ? 15.671 6.170 -23.420 1.00 97.31 86 LYS A CA 1
ATOM 643 C C . LYS A 1 86 ? 16.710 5.245 -24.058 1.00 97.31 86 LYS A C 1
ATOM 645 O O . LYS A 1 86 ? 17.460 5.688 -24.932 1.00 97.31 86 LYS A O 1
ATOM 650 N N . GLN A 1 87 ? 16.791 3.979 -23.640 1.00 96.62 87 GLN A N 1
ATOM 651 C CA . GLN A 1 87 ? 17.729 3.022 -24.240 1.00 96.62 87 GLN A CA 1
ATOM 652 C C . GLN A 1 87 ? 17.362 2.694 -25.687 1.00 96.62 87 GLN A C 1
ATOM 654 O O . GLN A 1 87 ? 18.243 2.642 -26.547 1.00 96.62 87 GLN A O 1
ATOM 659 N N . LYS A 1 88 ? 16.069 2.548 -25.980 1.00 97.06 88 LYS A N 1
ATOM 660 C CA . LYS A 1 88 ? 15.565 2.339 -27.339 1.00 97.06 88 LYS A CA 1
ATOM 661 C C . LYS A 1 88 ? 15.929 3.503 -28.264 1.00 97.06 88 LYS A C 1
ATOM 663 O O . LYS A 1 88 ? 16.501 3.266 -29.327 1.00 97.06 88 LYS A O 1
ATOM 668 N N . LEU A 1 89 ? 15.687 4.747 -27.844 1.00 97.00 89 LEU A N 1
ATOM 669 C CA . LEU A 1 89 ? 16.060 5.942 -28.613 1.00 97.00 89 LEU A CA 1
ATOM 670 C C . LEU A 1 89 ? 17.575 6.023 -28.840 1.00 97.00 89 LEU A C 1
ATOM 672 O O . LEU A 1 89 ? 18.029 6.268 -29.956 1.00 97.00 89 LEU A O 1
ATOM 676 N N . ARG A 1 90 ? 18.384 5.738 -27.813 1.00 96.88 90 ARG A N 1
ATOM 677 C CA . ARG A 1 90 ? 19.850 5.684 -27.951 1.00 96.88 90 ARG A CA 1
ATOM 678 C C . ARG A 1 90 ? 20.307 4.628 -28.954 1.00 96.88 90 ARG A C 1
ATOM 680 O O . ARG A 1 90 ? 21.231 4.882 -29.722 1.00 96.88 90 ARG A O 1
ATOM 687 N N . ALA A 1 91 ? 19.687 3.450 -28.946 1.00 96.00 91 ALA A N 1
ATOM 688 C CA . ALA A 1 91 ? 20.004 2.388 -29.892 1.00 96.00 91 ALA A CA 1
ATOM 689 C C . ALA A 1 91 ? 19.633 2.771 -31.332 1.00 96.00 91 ALA A C 1
ATOM 691 O O . ALA A 1 91 ? 20.375 2.430 -32.247 1.00 96.00 91 ALA A O 1
ATOM 692 N N . GLN A 1 92 ? 18.530 3.500 -31.531 1.00 95.69 92 GLN A N 1
ATOM 693 C CA . GLN A 1 92 ? 18.150 4.033 -32.842 1.00 95.69 92 GLN A CA 1
ATOM 694 C C . GLN A 1 92 ? 19.174 5.049 -33.350 1.00 95.69 92 GLN A C 1
ATOM 696 O O . GLN A 1 92 ? 19.651 4.902 -34.468 1.00 95.69 92 GLN A O 1
ATOM 701 N N . VAL A 1 93 ? 19.582 6.010 -32.513 1.00 95.81 93 VAL A N 1
ATOM 702 C CA . VAL A 1 93 ? 20.596 7.013 -32.884 1.00 95.81 93 VAL A CA 1
ATOM 703 C C . VAL A 1 93 ? 21.925 6.365 -33.270 1.00 95.81 93 VAL A C 1
ATOM 705 O O . VAL A 1 93 ? 22.550 6.803 -34.219 1.00 95.81 93 VAL A O 1
ATOM 708 N N . ARG A 1 94 ? 22.354 5.300 -32.582 1.00 93.50 94 ARG A N 1
ATOM 709 C CA . ARG A 1 94 ? 23.600 4.582 -32.923 1.00 93.50 94 ARG A CA 1
ATOM 710 C C . ARG A 1 94 ? 23.545 3.815 -34.248 1.00 93.50 94 ARG A C 1
ATOM 712 O O . ARG A 1 94 ? 24.588 3.374 -34.716 1.00 93.50 94 ARG A O 1
ATOM 719 N N . ARG A 1 95 ? 22.347 3.554 -34.778 1.00 91.38 95 ARG A N 1
ATOM 720 C CA . ARG A 1 95 ? 22.141 2.848 -36.053 1.00 91.38 95 ARG A CA 1
ATOM 721 C C . ARG A 1 95 ? 22.026 3.804 -37.245 1.00 91.38 95 ARG A C 1
ATOM 723 O O . ARG A 1 95 ? 22.038 3.314 -38.370 1.00 91.38 95 ARG A O 1
ATOM 730 N N . LEU A 1 96 ? 21.866 5.103 -36.990 1.00 77.06 96 LEU A N 1
ATOM 731 C CA . LEU A 1 96 ? 21.868 6.182 -37.981 1.00 77.06 96 LEU A CA 1
ATOM 732 C C . LEU A 1 96 ? 23.294 6.704 -38.178 1.00 77.06 96 LEU A C 1
ATOM 734 O O . LEU A 1 96 ? 23.599 7.089 -39.326 1.00 77.06 96 LEU A O 1
#

Secondary structure (DSSP, 8-state):
---HHHHHHHHHHHHHHHHHHHHHHHHHHHHHHHHHHHS-TTSSSHHHHHHHHHHHHHHHHHHHHHHHHHHHHHHHHHHHHHHHHHHHHHHHHTT-

Solvent-accessible surface area (backbone atoms only — not comparable to full-atom values): 5411 Å² total; per-residue (Å²): 131,84,51,74,68,57,50,49,55,50,44,52,50,48,45,56,51,43,54,50,53,46,53,51,46,50,54,52,47,55,53,51,52,55,51,59,72,72,52,73,98,80,84,73,58,68,66,56,50,49,52,47,50,55,46,53,57,48,47,54,53,42,52,52,52,44,53,52,46,50,51,53,55,52,50,51,57,51,48,55,52,50,53,52,53,52,51,52,53,51,54,52,61,74,74,107

InterPro domains:
  IPR002151 Kinesin light chain [PTHR45783] (2-96)

pLDDT: mean 91.6, std 10.36, range [55.19, 98.5]

Foldseek 3Di:
DDDLVRVLVVLVVLLVVLVVVLVVLVVVLVVLVVVLVPDDDDDPDPVSVVSNVVSVVVNVVSVVSNVVSVVSVVVVVVVVVVVVVVVVVVVVVVVD